Protein AF-A0A3N5R9G7-F1 (afdb_monomer_lite)

Sequence (143 aa):
MCLNSLHHGYLISAGWLVQFPFKLSVQRRKRDTMLQKPNPILVADRFPTLLDTLLTLLASLSDEEWFRPVHGGEWTVKDLAQHLLGDEINILSGRRDGFSGTFAAIDSWEDLVAFINRNNTLWVQATRRMSPKLICDLLRNTG

Radius of gyration: 20.79 Å; chains: 1; bounding box: 49×67×38 Å

pLDDT: mean 81.26, std 24.65, range [25.95, 98.5]

Secondary structure (DSSP, 8-state):
----------------S------------------PPPPP---GGGHHHHHHHHHHHHHH--HHHHTSBSTTSS-BHHHHHHHHHHHHHHHIIIIIS----------SHHHHHHHHHHHHHHHHHHHTTS-HHHHHHHHHHH-

Structure (mmCIF, N/CA/C/O backbone):
data_AF-A0A3N5R9G7-F1
#
_entry.id   AF-A0A3N5R9G7-F1
#
loop_
_atom_site.group_PDB
_atom_site.id
_atom_site.type_symbol
_atom_site.label_atom_id
_atom_site.label_alt_id
_atom_site.label_comp_id
_atom_site.label_asym_id
_atom_site.label_entity_id
_atom_site.label_seq_id
_atom_site.pdbx_PDB_ins_code
_atom_site.Cartn_x
_atom_site.Cartn_y
_atom_site.Cartn_z
_atom_site.occupancy
_atom_site.B_iso_or_equiv
_atom_site.auth_seq_id
_atom_site.auth_comp_id
_atom_site.auth_asym_id
_atom_site.auth_atom_id
_atom_site.pdbx_PDB_model_num
ATOM 1 N N . MET A 1 1 ? 38.088 36.453 0.761 1.00 34.16 1 MET A N 1
ATOM 2 C CA . MET A 1 1 ? 36.855 36.296 1.561 1.00 34.16 1 MET A CA 1
ATOM 3 C C . MET A 1 1 ? 35.874 35.482 0.733 1.00 34.16 1 MET A C 1
ATOM 5 O O . MET A 1 1 ? 35.265 36.024 -0.176 1.00 34.16 1 MET A O 1
ATOM 9 N N . CYS A 1 2 ? 35.832 34.169 0.967 1.00 26.30 2 CYS A N 1
ATOM 10 C CA . CYS A 1 2 ? 34.900 33.247 0.315 1.00 26.30 2 CYS A CA 1
ATOM 11 C C . CYS A 1 2 ? 33.598 33.182 1.118 1.00 26.30 2 CYS A C 1
ATOM 13 O O . CYS A 1 2 ? 33.644 32.972 2.328 1.00 26.30 2 CYS A O 1
ATOM 15 N N . LEU A 1 3 ? 32.461 33.310 0.438 1.00 30.12 3 LEU A N 1
ATOM 16 C CA . LEU A 1 3 ? 31.140 32.957 0.951 1.00 30.12 3 LEU A CA 1
ATOM 17 C C . LEU A 1 3 ? 30.739 31.633 0.295 1.00 30.12 3 LEU A C 1
ATOM 19 O O . LEU A 1 3 ? 30.338 31.615 -0.865 1.00 30.12 3 LEU A O 1
ATOM 23 N N . ASN A 1 4 ? 30.881 30.528 1.030 1.00 28.67 4 ASN A N 1
ATOM 24 C CA . ASN A 1 4 ? 30.265 29.251 0.673 1.00 28.67 4 ASN A CA 1
ATOM 25 C C 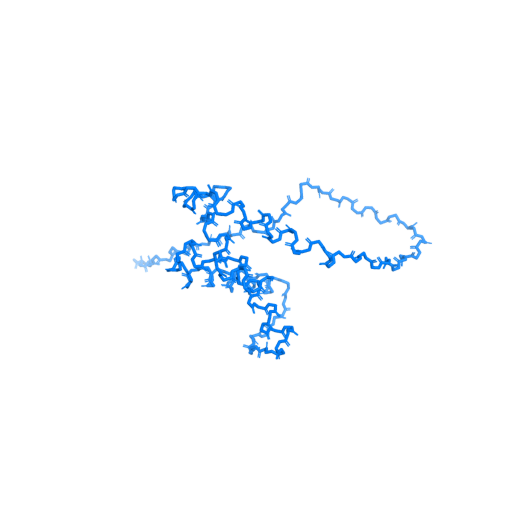. ASN A 1 4 ? 28.889 29.188 1.334 1.00 28.67 4 ASN A C 1
ATOM 27 O O . ASN A 1 4 ? 28.782 29.172 2.560 1.00 28.67 4 ASN A O 1
ATOM 31 N N . SER A 1 5 ? 27.851 29.166 0.500 1.00 31.00 5 SER A N 1
ATOM 32 C CA . SER A 1 5 ? 26.474 28.923 0.913 1.00 31.00 5 SER A CA 1
ATOM 33 C C . SER A 1 5 ? 26.222 27.423 1.079 1.00 31.00 5 SER A C 1
ATOM 35 O O . SER A 1 5 ? 26.778 26.587 0.366 1.00 31.00 5 SER A O 1
ATOM 37 N N . LEU A 1 6 ? 25.402 27.110 2.073 1.00 30.70 6 LEU A N 1
ATOM 38 C CA . LEU A 1 6 ? 25.109 25.792 2.616 1.00 30.70 6 LEU A CA 1
ATOM 39 C C . LEU A 1 6 ? 24.232 24.962 1.666 1.00 30.70 6 LEU A C 1
ATOM 41 O O . LEU A 1 6 ? 23.104 25.347 1.375 1.00 30.70 6 LEU A O 1
ATOM 45 N N . HIS A 1 7 ? 24.694 23.769 1.291 1.00 29.81 7 HIS A N 1
ATOM 46 C CA . HIS A 1 7 ? 23.827 22.670 0.862 1.00 29.81 7 HIS A CA 1
ATOM 47 C C . HIS A 1 7 ? 23.847 21.586 1.945 1.00 29.81 7 HIS A C 1
ATOM 49 O O . HIS A 1 7 ? 24.751 20.758 1.996 1.00 29.81 7 HIS A O 1
ATOM 55 N N . HIS A 1 8 ? 22.843 21.595 2.825 1.00 28.86 8 HIS A N 1
ATOM 56 C CA . HIS A 1 8 ? 22.505 20.429 3.644 1.00 28.86 8 HIS A CA 1
ATOM 57 C C . HIS A 1 8 ? 21.636 19.493 2.798 1.00 28.86 8 HIS A C 1
ATOM 59 O O . HIS A 1 8 ? 20.411 19.576 2.805 1.00 28.86 8 HIS A O 1
ATOM 65 N N . GLY A 1 9 ? 22.287 18.629 2.020 1.00 26.28 9 GLY A N 1
ATOM 66 C CA . GLY A 1 9 ? 21.635 17.481 1.401 1.00 26.28 9 GLY A CA 1
ATOM 67 C C . GLY A 1 9 ? 21.465 16.383 2.445 1.00 26.28 9 GLY A C 1
ATOM 68 O O . GLY A 1 9 ? 22.421 15.679 2.755 1.00 26.28 9 GLY A O 1
ATOM 69 N N . TYR A 1 10 ? 20.261 16.241 2.999 1.00 26.91 10 TYR A N 1
ATOM 70 C CA . TYR A 1 10 ? 19.894 15.048 3.758 1.00 26.91 10 TYR A CA 1
ATOM 71 C C . TYR A 1 10 ? 19.776 13.875 2.778 1.00 26.91 10 TYR A C 1
ATOM 73 O O . TYR A 1 10 ? 18.767 13.701 2.097 1.00 26.91 10 TYR A O 1
ATOM 81 N N . LEU A 1 11 ? 20.841 13.080 2.685 1.00 25.95 11 LEU A N 1
ATOM 82 C CA . LEU A 1 11 ? 20.803 11.749 2.095 1.00 25.95 11 LEU A CA 1
ATOM 83 C C . LEU A 1 11 ? 20.023 10.842 3.053 1.00 25.95 11 LEU A C 1
ATOM 85 O O . LEU A 1 11 ? 20.588 10.279 3.989 1.00 25.95 11 LEU A O 1
ATOM 89 N N . ILE A 1 12 ? 18.713 10.718 2.839 1.00 33.97 12 ILE A N 1
ATOM 90 C CA . ILE A 1 12 ? 17.906 9.693 3.505 1.00 33.97 12 ILE A CA 1
ATOM 91 C C . ILE A 1 12 ? 18.295 8.350 2.880 1.00 33.97 12 ILE A C 1
ATOM 93 O O . ILE A 1 12 ? 17.782 7.931 1.845 1.00 33.97 12 ILE A O 1
ATOM 97 N N . SER A 1 13 ? 19.266 7.694 3.509 1.00 33.50 13 SER A N 1
ATOM 98 C CA . SER A 1 13 ? 19.599 6.288 3.308 1.00 33.50 13 SER A CA 1
ATOM 99 C C . SER A 1 13 ? 18.425 5.429 3.795 1.00 33.50 13 SER A C 1
ATOM 101 O O . SER A 1 13 ? 18.435 4.914 4.912 1.00 33.50 13 SER A O 1
ATOM 103 N N . ALA A 1 14 ? 17.391 5.274 2.968 1.00 38.59 14 ALA A N 1
ATOM 104 C CA . ALA A 1 14 ? 16.339 4.290 3.189 1.00 38.59 14 ALA A CA 1
ATOM 105 C C . ALA A 1 14 ? 16.888 2.897 2.839 1.00 38.59 14 ALA A C 1
ATOM 107 O O . ALA A 1 14 ? 16.769 2.408 1.715 1.00 38.59 14 ALA A O 1
ATOM 108 N N . GLY A 1 15 ? 17.558 2.284 3.815 1.00 35.09 15 GLY A N 1
ATOM 109 C CA . GLY A 1 15 ? 18.006 0.899 3.767 1.00 35.09 15 GLY A CA 1
ATOM 110 C C . GLY A 1 15 ? 16.816 -0.057 3.793 1.00 35.09 15 GLY A C 1
ATOM 111 O O . GLY A 1 15 ? 16.463 -0.569 4.845 1.00 35.09 15 GLY A O 1
ATOM 112 N N . TRP A 1 16 ? 16.233 -0.320 2.624 1.00 39.56 16 TRP A N 1
ATOM 113 C CA . TRP A 1 16 ? 15.328 -1.452 2.378 1.00 39.56 16 TRP A CA 1
ATOM 114 C C . TRP A 1 16 ? 16.035 -2.594 1.639 1.00 39.56 16 TRP A C 1
ATOM 116 O O . TRP A 1 16 ? 15.425 -3.382 0.923 1.00 39.56 16 TRP A O 1
ATOM 126 N N . LEU A 1 17 ? 17.349 -2.711 1.824 1.00 31.12 17 LEU A N 1
ATOM 127 C CA . LEU A 1 17 ? 18.022 -3.981 1.611 1.00 31.12 17 LEU A CA 1
ATOM 128 C C . LEU A 1 17 ? 17.874 -4.765 2.908 1.00 31.12 17 LEU A C 1
ATOM 130 O O . LEU A 1 17 ? 18.430 -4.375 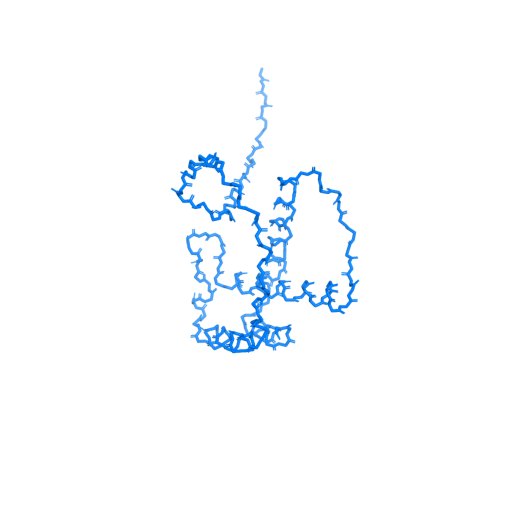3.933 1.00 31.12 17 LEU A O 1
ATOM 134 N N . VAL A 1 18 ? 17.165 -5.889 2.853 1.00 37.72 18 VAL A N 1
ATOM 135 C CA . VAL A 1 18 ? 17.387 -6.983 3.798 1.00 37.72 18 VAL A CA 1
ATOM 136 C C . VAL A 1 18 ? 18.875 -7.334 3.701 1.00 37.72 18 VAL A C 1
ATOM 138 O O . VAL A 1 18 ? 19.300 -8.083 2.823 1.00 37.72 18 VAL A O 1
ATOM 141 N N . GLN A 1 19 ? 19.705 -6.725 4.550 1.00 30.42 19 GLN A N 1
ATOM 142 C CA . GLN A 1 19 ? 21.094 -7.123 4.710 1.00 30.42 19 GLN A CA 1
ATOM 143 C C . GLN A 1 19 ? 21.081 -8.469 5.429 1.00 30.42 19 GLN A C 1
ATOM 145 O O . GLN A 1 19 ? 21.022 -8.545 6.652 1.00 30.42 19 GLN A O 1
ATOM 150 N N . PHE A 1 20 ? 21.118 -9.553 4.658 1.00 32.81 20 PHE A N 1
ATOM 151 C CA . PHE A 1 20 ? 21.458 -10.861 5.199 1.00 32.81 20 PHE A CA 1
ATOM 152 C C . PHE A 1 20 ? 22.901 -10.794 5.736 1.00 32.81 20 PHE A C 1
ATOM 154 O O . PHE A 1 20 ? 23.815 -10.509 4.959 1.00 32.81 20 PHE A O 1
ATOM 161 N N . PRO A 1 21 ? 23.165 -11.077 7.027 1.00 32.75 21 PRO A N 1
ATOM 162 C CA . PRO A 1 21 ? 24.494 -10.941 7.632 1.00 32.75 21 PRO A CA 1
ATOM 163 C C . PRO A 1 21 ? 25.424 -12.116 7.285 1.00 32.75 21 PRO A C 1
ATOM 165 O O . PRO A 1 21 ? 26.352 -12.433 8.027 1.00 32.75 21 PRO A O 1
ATOM 168 N N . PHE A 1 22 ? 25.192 -12.791 6.160 1.00 33.19 22 PHE A N 1
ATOM 169 C CA . PHE A 1 22 ? 26.022 -13.898 5.716 1.00 33.19 22 PHE A CA 1
ATOM 170 C C . PHE A 1 22 ? 26.919 -13.414 4.580 1.00 33.19 22 PHE A C 1
ATOM 172 O O . PHE A 1 22 ? 26.470 -13.232 3.448 1.00 33.19 22 PHE A O 1
ATOM 179 N N . LYS A 1 23 ? 28.220 -13.249 4.858 1.00 37.12 23 LYS A N 1
ATOM 180 C CA . LYS A 1 23 ? 29.231 -13.330 3.797 1.00 37.12 23 LYS A CA 1
ATOM 181 C C . LYS A 1 23 ? 29.141 -14.743 3.225 1.00 37.12 23 LYS A C 1
ATOM 183 O O . LYS A 1 23 ? 29.772 -15.664 3.736 1.00 37.12 23 LYS A O 1
ATOM 188 N N . LEU A 1 24 ? 28.333 -14.927 2.185 1.00 37.09 24 LEU A N 1
ATOM 189 C CA . LEU A 1 24 ? 28.389 -16.126 1.365 1.00 37.09 24 LEU A CA 1
ATOM 190 C C . LEU A 1 24 ? 29.760 -16.120 0.691 1.00 37.09 24 LEU A C 1
ATOM 192 O O . LEU A 1 24 ? 29.973 -15.467 -0.328 1.00 37.09 24 LEU A O 1
ATOM 196 N N . SER A 1 25 ? 30.713 -16.843 1.273 1.00 40.25 25 SER A N 1
ATOM 197 C CA . SER A 1 25 ? 31.857 -17.324 0.519 1.00 40.25 25 SER A CA 1
ATOM 198 C C . SER A 1 25 ? 31.299 -18.288 -0.525 1.00 40.25 25 SER A C 1
ATOM 200 O O . SER A 1 25 ? 31.099 -19.476 -0.280 1.00 40.25 25 SER A O 1
ATOM 202 N N . VAL A 1 26 ? 30.982 -17.763 -1.711 1.00 51.56 26 VAL A N 1
ATOM 203 C CA . VAL A 1 26 ? 30.659 -18.590 -2.873 1.00 51.56 26 VAL A CA 1
ATOM 204 C C . VAL A 1 26 ? 31.963 -19.247 -3.308 1.00 51.56 26 VAL A C 1
ATOM 206 O O . VAL A 1 26 ? 32.628 -18.833 -4.253 1.00 51.56 26 VAL A O 1
ATOM 209 N N . GLN A 1 27 ? 32.364 -20.295 -2.593 1.00 51.03 27 GLN A N 1
ATOM 210 C CA . GLN A 1 27 ? 33.241 -21.282 -3.185 1.00 51.03 27 GLN A CA 1
ATOM 211 C C . GLN A 1 27 ? 32.441 -21.917 -4.313 1.00 51.03 27 GLN A C 1
ATOM 213 O O . GLN A 1 27 ? 31.500 -22.679 -4.074 1.00 51.03 27 GLN A O 1
ATOM 218 N N . ARG A 1 28 ? 32.791 -21.560 -5.553 1.00 52.25 28 ARG A N 1
ATOM 219 C CA . ARG A 1 28 ? 32.279 -22.187 -6.770 1.00 52.25 28 ARG A CA 1
ATOM 220 C C . ARG A 1 28 ? 32.735 -23.643 -6.769 1.00 52.25 28 ARG A C 1
ATOM 222 O O . ARG A 1 28 ? 33.727 -24.010 -7.390 1.00 52.25 28 ARG A O 1
ATOM 229 N N . ARG A 1 29 ? 32.027 -24.483 -6.019 1.00 55.44 29 ARG A N 1
ATOM 230 C CA . ARG A 1 29 ? 32.175 -25.929 -6.087 1.00 55.44 29 ARG A CA 1
ATOM 231 C C . ARG A 1 29 ? 31.771 -26.287 -7.517 1.00 55.44 29 ARG A C 1
ATOM 233 O O . ARG A 1 29 ? 30.618 -26.063 -7.879 1.00 55.44 29 ARG A O 1
ATOM 240 N N . LYS A 1 30 ? 32.717 -26.758 -8.341 1.00 50.88 30 LYS A N 1
ATOM 241 C CA . LYS A 1 30 ? 32.418 -27.385 -9.637 1.00 50.88 30 LYS A CA 1
ATOM 242 C C . LYS A 1 30 ? 31.519 -28.584 -9.347 1.00 50.88 30 LYS A C 1
ATOM 244 O O . LYS A 1 30 ? 31.986 -29.658 -8.993 1.00 50.88 30 LYS A O 1
ATOM 249 N N . ARG A 1 31 ? 30.218 -28.344 -9.362 1.00 57.69 31 ARG A N 1
ATOM 250 C CA . ARG A 1 31 ? 29.192 -29.364 -9.364 1.00 57.69 31 ARG A CA 1
ATOM 251 C C . ARG A 1 31 ? 28.641 -29.344 -10.776 1.00 57.69 31 ARG A C 1
ATOM 253 O O . ARG A 1 31 ? 27.944 -28.401 -11.139 1.00 57.69 31 ARG A O 1
ATOM 260 N N . ASP A 1 32 ? 28.967 -30.378 -11.543 1.00 61.56 32 ASP A N 1
ATOM 261 C CA . ASP A 1 32 ? 28.336 -30.708 -12.825 1.00 61.56 32 ASP A CA 1
ATOM 262 C C . ASP A 1 32 ? 26.904 -31.213 -12.581 1.00 61.56 32 ASP A C 1
ATOM 264 O O . ASP A 1 32 ? 26.507 -32.297 -12.994 1.00 61.56 32 ASP A O 1
ATOM 268 N N . THR A 1 33 ? 26.121 -30.460 -11.812 1.00 64.44 33 THR A N 1
ATOM 269 C CA . THR A 1 33 ? 24.710 -30.743 -11.571 1.00 64.44 33 THR A CA 1
ATOM 270 C C . THR A 1 33 ? 23.947 -29.708 -12.369 1.00 64.44 33 THR A C 1
ATOM 272 O O . THR A 1 33 ? 23.930 -28.533 -12.005 1.00 64.44 33 THR A O 1
ATOM 275 N N . MET A 1 34 ? 23.366 -30.130 -13.495 1.00 72.62 34 MET A N 1
ATOM 276 C CA . MET A 1 34 ? 22.421 -29.301 -14.236 1.00 72.62 34 MET A CA 1
ATOM 277 C C . MET A 1 34 ? 21.375 -28.772 -13.250 1.00 72.62 34 MET A C 1
ATOM 279 O O . MET A 1 34 ? 20.684 -29.563 -12.602 1.00 72.62 34 MET A O 1
ATOM 283 N N . LEU A 1 35 ? 21.301 -27.446 -13.099 1.00 77.81 35 LEU A N 1
ATOM 284 C CA . LEU A 1 35 ? 20.256 -26.790 -12.319 1.00 77.81 35 LEU A CA 1
ATOM 285 C C . LEU A 1 35 ? 18.912 -27.186 -12.933 1.00 77.81 35 LEU A C 1
ATOM 287 O O . LEU A 1 35 ? 18.584 -26.776 -14.044 1.00 77.81 35 LEU A O 1
ATOM 291 N N . GLN A 1 36 ? 18.163 -28.028 -12.228 1.00 82.25 36 GLN A N 1
ATOM 292 C CA . GLN A 1 36 ? 16.821 -28.413 -12.642 1.00 82.25 36 GLN A CA 1
ATOM 293 C C . GLN A 1 36 ? 15.895 -27.212 -12.467 1.00 82.25 36 GLN A C 1
ATOM 295 O O . GLN A 1 36 ? 15.931 -26.539 -11.433 1.00 82.25 36 GLN A O 1
ATOM 300 N N . LYS A 1 37 ? 15.060 -26.941 -13.474 1.00 85.56 37 LYS A N 1
ATOM 301 C CA . LYS A 1 37 ? 14.018 -25.921 -13.352 1.00 85.56 37 LYS A CA 1
ATOM 302 C C . LYS A 1 37 ? 13.047 -26.377 -12.254 1.00 85.56 37 LYS A C 1
ATOM 304 O O . LYS A 1 37 ? 12.528 -27.488 -12.360 1.00 85.56 37 LYS A O 1
ATOM 309 N N . PRO A 1 38 ? 12.806 -25.574 -11.204 1.00 88.38 38 PRO A N 1
ATOM 310 C CA . PRO A 1 38 ? 11.865 -25.964 -10.168 1.00 88.38 38 PRO A CA 1
ATOM 311 C C . PRO A 1 38 ? 10.453 -26.048 -10.751 1.00 88.38 38 PRO A C 1
ATOM 313 O O . PRO A 1 38 ? 10.063 -25.239 -11.599 1.00 88.38 38 PRO A O 1
ATOM 316 N N . ASN A 1 39 ? 9.685 -27.024 -10.274 1.00 92.25 39 ASN A N 1
ATOM 317 C CA . ASN A 1 39 ? 8.257 -27.082 -10.552 1.00 92.25 39 ASN A CA 1
ATOM 318 C C . ASN A 1 39 ? 7.548 -25.911 -9.853 1.00 92.25 39 ASN A C 1
ATOM 320 O O . ASN A 1 39 ? 7.962 -25.519 -8.756 1.00 92.25 39 ASN A O 1
ATOM 324 N N . PRO A 1 40 ? 6.492 -25.344 -10.460 1.00 92.19 40 PRO A N 1
ATOM 325 C CA . PRO A 1 40 ? 5.745 -24.261 -9.841 1.00 92.19 40 PRO A CA 1
ATOM 326 C C . PRO A 1 40 ? 5.050 -24.746 -8.564 1.00 92.19 40 PRO A C 1
ATOM 328 O O . PRO A 1 40 ? 4.452 -25.821 -8.540 1.00 92.19 40 PRO A O 1
ATOM 331 N N . ILE A 1 41 ? 5.098 -23.922 -7.518 1.00 94.12 41 ILE A N 1
ATOM 332 C CA . ILE A 1 41 ? 4.285 -24.099 -6.313 1.00 94.12 41 ILE A CA 1
ATOM 333 C C . ILE A 1 41 ? 3.068 -23.187 -6.469 1.00 94.12 41 ILE A C 1
ATOM 335 O O . ILE A 1 41 ? 3.205 -21.965 -6.514 1.00 94.12 41 ILE A O 1
ATOM 339 N N . LEU A 1 42 ? 1.883 -23.781 -6.598 1.00 95.25 42 LEU A N 1
ATOM 340 C CA . LEU A 1 42 ? 0.630 -23.040 -6.719 1.00 95.25 42 LEU A CA 1
ATOM 341 C C . LEU A 1 42 ? 0.138 -22.663 -5.318 1.00 95.25 42 LEU A C 1
ATOM 343 O O . LEU A 1 42 ? -0.148 -23.544 -4.514 1.00 95.25 42 LEU A O 1
ATOM 347 N N . VAL A 1 43 ? 0.079 -21.360 -5.033 1.00 95.94 43 VAL A N 1
ATOM 348 C CA . VAL A 1 43 ? -0.343 -20.805 -3.729 1.00 95.94 43 VAL A CA 1
ATOM 349 C C . VAL A 1 43 ? -1.456 -19.763 -3.860 1.00 95.94 43 VAL A C 1
ATOM 351 O O . VAL A 1 43 ? -1.751 -19.039 -2.913 1.00 95.94 43 VAL A O 1
ATOM 354 N N . ALA A 1 44 ? -2.060 -19.656 -5.048 1.00 93.50 44 ALA A N 1
ATOM 355 C CA . ALA A 1 44 ? -3.089 -18.659 -5.339 1.00 93.50 44 ALA A CA 1
ATOM 356 C C . ALA A 1 44 ? -4.294 -18.769 -4.383 1.00 93.50 44 ALA A C 1
ATOM 358 O O . ALA A 1 44 ? -4.858 -17.765 -3.962 1.00 93.50 44 ALA A O 1
ATOM 359 N N . ASP A 1 45 ? -4.628 -19.994 -3.975 1.00 95.88 45 ASP A N 1
ATOM 360 C CA . ASP A 1 45 ? -5.684 -20.330 -3.017 1.00 95.88 45 ASP A CA 1
ATOM 361 C C . ASP A 1 45 ? -5.446 -19.770 -1.604 1.00 95.88 45 ASP A C 1
ATOM 363 O O . ASP A 1 45 ? -6.373 -19.720 -0.800 1.00 95.88 45 ASP A O 1
ATOM 367 N N . ARG A 1 46 ? -4.218 -19.340 -1.283 1.00 97.25 46 ARG A N 1
ATOM 368 C CA . ARG A 1 46 ? -3.845 -18.835 0.048 1.00 97.25 46 ARG A CA 1
ATOM 369 C C . ARG A 1 46 ? -4.061 -17.338 0.213 1.00 97.25 46 ARG A C 1
ATOM 371 O O . ARG A 1 46 ? -4.231 -16.887 1.345 1.00 97.25 46 ARG A O 1
ATOM 378 N N . PHE A 1 47 ? -4.070 -16.577 -0.880 1.00 94.44 47 PHE A N 1
ATOM 379 C CA . PHE A 1 47 ? -4.189 -15.119 -0.818 1.00 94.44 47 PHE A CA 1
ATOM 380 C C . PHE A 1 47 ? -5.510 -14.632 -0.208 1.00 94.44 47 PHE A C 1
ATOM 382 O O . PHE A 1 47 ? -5.433 -13.744 0.636 1.00 94.44 47 PHE A O 1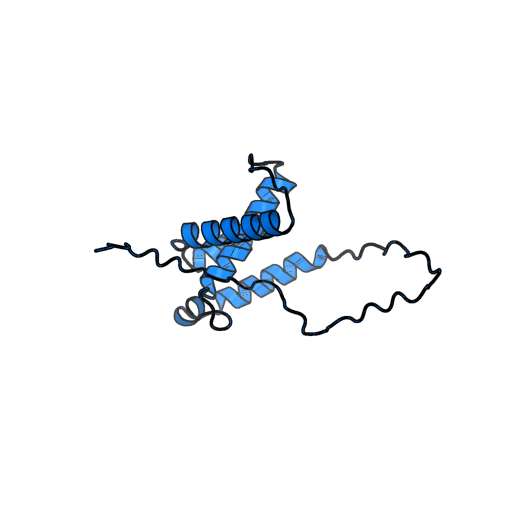
ATOM 389 N N . PRO A 1 48 ? -6.688 -15.232 -0.489 1.00 95.44 48 PRO A N 1
ATOM 390 C CA . PRO A 1 48 ? -7.930 -14.791 0.147 1.00 95.44 48 PRO A CA 1
ATOM 391 C C . PRO A 1 48 ? -7.887 -14.876 1.680 1.00 95.44 48 PRO A C 1
ATOM 393 O O . PRO A 1 48 ? -8.257 -13.932 2.372 1.00 95.44 48 PRO A O 1
ATOM 396 N N . THR A 1 49 ? -7.374 -15.982 2.232 1.00 97.62 49 THR A N 1
ATOM 397 C CA . THR A 1 49 ? -7.226 -16.148 3.689 1.00 97.62 49 THR A CA 1
ATOM 398 C C . THR A 1 49 ? -6.157 -15.221 4.267 1.00 97.62 49 THR A C 1
ATOM 400 O O . THR A 1 49 ? -6.322 -14.703 5.373 1.00 97.62 49 THR A O 1
ATOM 403 N N . LEU A 1 50 ? -5.064 -14.996 3.534 1.00 97.38 50 LEU A N 1
ATOM 404 C CA . LEU A 1 50 ? -4.018 -14.059 3.937 1.00 97.38 50 LEU A CA 1
ATOM 405 C C . LEU A 1 50 ? -4.561 -12.625 4.029 1.00 97.38 50 LEU A C 1
ATOM 407 O O . LEU A 1 50 ? -4.316 -11.951 5.029 1.00 97.38 50 LEU A O 1
ATOM 411 N N . LEU A 1 51 ? -5.322 -12.187 3.023 1.00 97.00 51 LEU A N 1
ATOM 412 C CA . LEU A 1 51 ? -5.945 -10.867 2.991 1.00 97.00 51 LEU A CA 1
ATOM 413 C C . LEU A 1 51 ? -6.952 -10.697 4.130 1.00 97.00 51 LEU A C 1
ATOM 415 O O . LEU A 1 51 ? -6.916 -9.680 4.819 1.00 97.00 51 LEU A O 1
ATOM 419 N N . ASP A 1 52 ? -7.813 -11.688 4.369 1.00 98.19 52 ASP A N 1
ATOM 420 C CA . ASP A 1 52 ? -8.775 -11.629 5.474 1.00 98.19 52 ASP A CA 1
ATOM 421 C C . ASP A 1 52 ? -8.061 -11.486 6.826 1.00 98.19 52 ASP A C 1
ATOM 423 O O . ASP A 1 52 ? -8.366 -10.583 7.602 1.00 98.19 52 ASP A O 1
ATOM 427 N N . THR A 1 53 ? -7.008 -12.280 7.047 1.00 98.50 53 THR A N 1
ATOM 428 C CA . THR A 1 53 ? -6.198 -12.218 8.274 1.00 98.50 53 THR A CA 1
ATOM 429 C C . THR A 1 53 ? -5.524 -10.854 8.446 1.00 98.50 53 THR A C 1
ATOM 431 O O . THR A 1 53 ? -5.515 -10.300 9.549 1.00 98.50 53 THR A O 1
ATOM 434 N N . LEU A 1 54 ? -4.984 -10.283 7.364 1.00 98.06 54 LEU A N 1
ATOM 435 C CA . LEU A 1 54 ? -4.415 -8.936 7.370 1.00 98.06 54 LEU A CA 1
ATOM 436 C C . LEU A 1 54 ? -5.476 -7.891 7.736 1.00 98.06 54 LEU A C 1
ATOM 438 O O . LEU A 1 54 ? -5.237 -7.051 8.599 1.00 98.06 54 LEU A O 1
ATOM 442 N N . LEU A 1 55 ? -6.652 -7.943 7.111 1.00 98.38 55 LEU A N 1
ATOM 443 C CA . LEU A 1 55 ? -7.730 -6.988 7.365 1.00 98.38 55 LEU A CA 1
ATOM 444 C C . LEU A 1 55 ? -8.271 -7.103 8.793 1.00 98.38 55 LEU A C 1
ATOM 446 O O . LEU A 1 55 ? -8.553 -6.077 9.410 1.00 98.38 55 LEU A O 1
ATOM 450 N N . THR A 1 56 ? -8.375 -8.316 9.344 1.00 98.38 56 THR A N 1
ATOM 451 C CA . THR A 1 56 ? -8.715 -8.534 10.756 1.00 98.38 56 THR A CA 1
ATOM 452 C C . THR A 1 56 ? -7.683 -7.892 11.679 1.00 98.38 56 THR A C 1
ATOM 454 O O . THR A 1 56 ? -8.062 -7.184 12.611 1.00 98.38 56 THR A O 1
ATOM 457 N N . LEU A 1 57 ? -6.387 -8.088 11.408 1.00 98.19 57 LEU A N 1
ATOM 458 C CA . LEU A 1 57 ? -5.312 -7.471 12.184 1.00 98.19 57 LEU A CA 1
ATOM 459 C C . LEU A 1 57 ? -5.404 -5.941 12.133 1.00 98.19 57 LEU A C 1
ATOM 461 O O . LEU A 1 57 ? -5.463 -5.304 13.182 1.00 98.19 57 LEU A O 1
ATOM 465 N N . LEU A 1 58 ? -5.477 -5.354 10.937 1.00 97.94 58 LEU A N 1
ATOM 466 C CA . LEU A 1 58 ? -5.547 -3.900 10.757 1.00 97.94 58 LEU A CA 1
ATOM 467 C C . LEU A 1 58 ? -6.790 -3.294 11.427 1.00 97.94 58 LEU A C 1
ATOM 469 O O . LEU A 1 58 ? -6.712 -2.216 12.011 1.00 97.94 58 LEU A O 1
ATOM 473 N N . ALA A 1 59 ? -7.928 -3.993 11.388 1.00 95.31 59 ALA A N 1
ATOM 474 C CA . ALA A 1 59 ? -9.161 -3.554 12.039 1.00 95.31 59 ALA A CA 1
ATOM 475 C C . ALA A 1 59 ? -9.104 -3.604 13.576 1.00 95.31 59 ALA A C 1
ATOM 477 O O . ALA A 1 59 ? -9.896 -2.925 14.224 1.00 95.31 59 ALA A O 1
ATOM 478 N N . SER A 1 60 ? -8.196 -4.394 14.159 1.00 97.31 60 SER A N 1
ATOM 479 C CA . SER A 1 60 ? -8.023 -4.482 15.615 1.00 97.31 60 SER A CA 1
ATOM 480 C C . SER A 1 60 ? -7.112 -3.407 16.214 1.00 97.31 60 SER A C 1
ATOM 482 O O . SER A 1 60 ? -7.089 -3.261 17.434 1.00 97.31 60 SER A O 1
ATOM 484 N N . LEU A 1 61 ? -6.367 -2.671 15.382 1.00 98.31 61 LEU A N 1
ATOM 485 C CA . LEU A 1 61 ? -5.413 -1.665 15.847 1.00 98.31 61 LEU A CA 1
ATOM 486 C C . LEU A 1 61 ? -6.130 -0.448 16.439 1.00 98.31 61 LEU A C 1
ATOM 488 O O . LEU A 1 61 ? -7.092 0.057 15.853 1.00 98.31 61 LEU A O 1
ATOM 492 N N . SER A 1 62 ? -5.614 0.065 17.559 1.00 97.88 62 SER A N 1
ATOM 493 C CA . SER A 1 62 ? -6.052 1.359 18.096 1.00 97.88 62 SER A CA 1
ATOM 494 C C . SER A 1 62 ? -5.604 2.526 17.211 1.00 97.88 62 SER A C 1
ATOM 496 O O . SER A 1 62 ? -4.698 2.393 16.381 1.00 97.88 62 SER A O 1
ATOM 498 N N . ASP A 1 63 ? -6.197 3.703 17.420 1.00 96.38 63 ASP A N 1
ATOM 499 C CA . ASP A 1 63 ? -5.776 4.921 16.725 1.00 96.38 63 ASP A CA 1
ATOM 500 C C . ASP A 1 63 ? -4.285 5.204 16.961 1.00 96.38 63 ASP A C 1
ATOM 502 O O . ASP A 1 63 ? -3.556 5.480 16.013 1.00 96.38 63 ASP A O 1
ATOM 506 N N . GLU A 1 64 ? -3.785 5.055 18.191 1.00 97.50 64 GLU A N 1
ATOM 507 C CA . GLU A 1 64 ? -2.362 5.235 18.497 1.00 97.50 64 GLU A CA 1
ATOM 508 C C . GLU A 1 64 ? -1.480 4.206 17.782 1.00 97.50 64 GLU A C 1
ATOM 510 O O . GLU A 1 64 ? -0.376 4.533 17.348 1.00 97.50 64 GLU A O 1
ATOM 515 N N . GLU A 1 65 ? -1.949 2.964 17.650 1.00 97.62 65 GLU A N 1
ATOM 516 C CA . GLU A 1 65 ? -1.209 1.876 17.007 1.00 97.62 65 GLU A CA 1
ATOM 517 C C . GLU A 1 65 ? -1.010 2.096 15.516 1.00 97.62 65 GLU A C 1
ATOM 519 O O . GLU A 1 65 ? 0.082 1.840 15.005 1.00 97.62 65 GLU A O 1
ATOM 524 N N . TRP A 1 66 ? -2.008 2.662 14.839 1.00 97.94 66 TRP A N 1
ATOM 525 C CA . TRP A 1 66 ? -1.889 3.070 13.442 1.00 97.94 66 TRP A CA 1
ATOM 526 C C . TRP A 1 66 ? -0.749 4.065 13.200 1.00 97.94 66 TRP A C 1
ATOM 528 O O . TRP A 1 66 ? -0.126 4.041 12.135 1.00 97.94 66 TRP A O 1
ATOM 538 N N . PHE A 1 67 ? -0.450 4.914 14.185 1.00 96.56 67 PHE A N 1
ATOM 539 C CA . PHE A 1 67 ? 0.600 5.930 14.095 1.00 96.56 67 PHE A CA 1
ATOM 540 C C . PHE A 1 67 ? 1.912 5.523 14.776 1.00 96.56 67 PHE A C 1
ATOM 542 O O . PHE 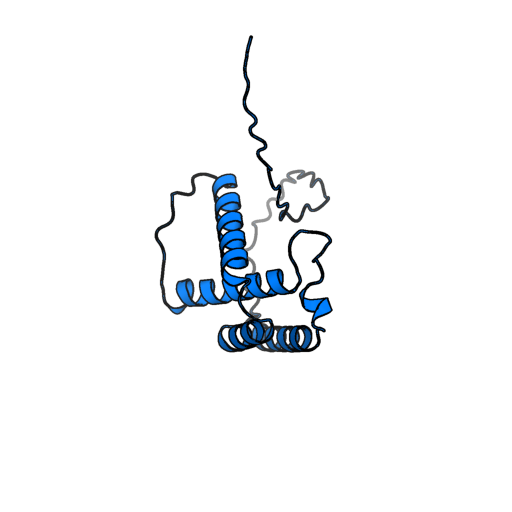A 1 67 ? 2.853 6.319 14.801 1.00 96.56 67 PHE A O 1
ATOM 549 N N . ARG A 1 68 ? 2.030 4.289 15.288 1.00 96.12 68 ARG A N 1
ATOM 550 C CA . ARG A 1 68 ? 3.310 3.792 15.811 1.00 96.12 68 ARG A CA 1
ATOM 551 C C . ARG A 1 68 ? 4.328 3.631 14.673 1.00 96.12 68 ARG A C 1
ATOM 553 O O . ARG A 1 68 ? 3.969 3.117 13.610 1.00 96.12 68 ARG A O 1
ATOM 560 N N . PRO A 1 69 ? 5.596 4.025 14.884 1.00 96.25 69 PRO A N 1
ATOM 561 C CA . PRO A 1 69 ? 6.656 3.811 13.910 1.00 96.25 69 PRO A CA 1
ATOM 562 C C . PRO A 1 69 ? 6.987 2.321 13.775 1.00 96.25 69 PRO A C 1
ATOM 564 O O . PRO A 1 69 ? 7.103 1.591 14.762 1.00 96.25 69 PRO A O 1
ATOM 567 N N . VAL A 1 70 ? 7.185 1.875 12.540 1.00 92.38 70 VAL A N 1
ATOM 568 C CA . VAL A 1 70 ? 7.589 0.513 12.195 1.00 92.38 70 VAL A CA 1
ATOM 569 C C . VAL A 1 70 ? 9.114 0.418 12.280 1.00 92.38 70 VAL A C 1
ATOM 571 O O . VAL A 1 70 ? 9.833 1.184 11.640 1.00 92.38 70 VAL A O 1
ATOM 574 N N . HIS A 1 71 ? 9.621 -0.509 13.099 1.00 81.62 71 HIS A N 1
ATOM 575 C CA . HIS A 1 71 ? 11.057 -0.794 13.281 1.00 81.62 71 HIS A CA 1
ATOM 576 C C . HIS A 1 71 ? 11.950 0.422 13.623 1.00 81.62 71 HIS A C 1
ATOM 578 O O . HIS A 1 71 ? 13.153 0.391 13.376 1.00 81.62 71 HIS A O 1
ATOM 584 N N . GLY A 1 72 ? 11.384 1.489 14.201 1.00 74.25 72 GLY A N 1
ATOM 585 C CA . GLY A 1 72 ? 12.124 2.715 14.527 1.00 74.25 72 GLY A CA 1
ATOM 586 C C . GLY A 1 72 ? 12.503 3.578 13.315 1.00 74.25 72 GLY A C 1
ATOM 587 O O . GLY A 1 72 ? 13.320 4.483 13.457 1.00 74.25 72 GLY A O 1
ATOM 588 N N . GLY A 1 73 ? 11.936 3.297 12.136 1.00 83.38 73 GLY A N 1
ATOM 589 C CA . GLY A 1 73 ? 12.085 4.119 10.935 1.00 83.38 73 GLY A CA 1
ATOM 590 C C . GLY A 1 73 ? 11.046 5.242 10.835 1.00 83.38 73 GLY A C 1
ATOM 591 O O . GLY A 1 73 ? 10.245 5.462 11.740 1.00 83.38 73 GLY A O 1
ATOM 592 N N . GLU A 1 74 ? 11.038 5.937 9.694 1.00 87.56 74 GLU A N 1
ATOM 593 C CA . GLU A 1 74 ? 10.129 7.069 9.436 1.00 87.56 74 GLU A CA 1
ATOM 594 C C . GLU A 1 74 ? 8.698 6.664 9.055 1.00 87.56 74 GLU A C 1
ATOM 596 O O . GLU A 1 74 ? 7.821 7.520 8.937 1.00 87.56 74 GLU A O 1
ATOM 601 N N . TRP A 1 75 ? 8.455 5.377 8.805 1.00 94.25 75 TRP A N 1
ATOM 602 C CA . TRP A 1 75 ? 7.138 4.881 8.418 1.00 94.25 75 TRP A CA 1
ATOM 603 C C . TRP A 1 75 ? 6.337 4.469 9.641 1.00 94.25 75 TRP A C 1
ATOM 605 O O . TRP A 1 75 ? 6.822 3.742 10.504 1.00 94.25 75 TRP A O 1
ATOM 615 N N . THR A 1 76 ? 5.082 4.893 9.676 1.00 97.25 76 THR A N 1
ATOM 616 C CA . THR A 1 76 ? 4.073 4.396 10.610 1.00 97.25 76 THR A CA 1
ATOM 617 C C . THR A 1 76 ? 3.441 3.097 10.105 1.00 97.25 76 THR A C 1
ATOM 619 O O . THR A 1 76 ? 3.582 2.738 8.932 1.00 97.25 76 THR A O 1
ATOM 622 N N . VAL A 1 77 ? 2.692 2.392 10.959 1.00 97.69 77 VAL A N 1
ATOM 623 C CA . VAL A 1 77 ? 1.872 1.242 10.523 1.00 97.69 77 VAL A CA 1
ATOM 624 C C . VAL A 1 77 ? 0.915 1.654 9.398 1.00 97.69 77 VAL A C 1
ATOM 626 O O . VAL A 1 77 ? 0.735 0.921 8.425 1.00 97.69 77 VAL A O 1
ATOM 629 N N . LYS A 1 78 ? 0.363 2.869 9.480 1.00 98.06 78 LYS A N 1
ATOM 630 C CA . LYS A 1 78 ? -0.469 3.451 8.427 1.00 98.06 78 LYS A CA 1
ATOM 631 C C . LYS A 1 78 ? 0.279 3.613 7.103 1.00 98.06 78 LYS A C 1
ATOM 633 O O . LYS A 1 78 ? -0.266 3.235 6.070 1.00 98.06 78 LYS A O 1
ATOM 638 N N . ASP A 1 79 ? 1.503 4.139 7.123 1.00 97.75 79 ASP A N 1
ATOM 639 C CA . ASP A 1 79 ? 2.325 4.275 5.911 1.00 97.75 79 ASP A CA 1
ATOM 640 C C . ASP A 1 79 ? 2.602 2.901 5.272 1.00 97.75 79 ASP A C 1
ATOM 642 O O . ASP A 1 79 ? 2.517 2.749 4.054 1.00 97.75 79 ASP A O 1
ATOM 646 N N . LEU A 1 80 ? 2.860 1.875 6.092 1.00 97.06 80 LEU A N 1
ATOM 647 C CA . LEU A 1 80 ? 3.071 0.511 5.606 1.00 97.06 80 LEU A CA 1
ATOM 648 C C . LEU A 1 80 ? 1.808 -0.071 4.948 1.00 97.06 80 LEU A C 1
ATOM 650 O O . LEU A 1 80 ? 1.893 -0.645 3.866 1.00 97.06 80 LEU A O 1
ATOM 654 N N . ALA A 1 81 ? 0.628 0.116 5.544 1.00 97.81 81 ALA A N 1
ATOM 655 C CA . ALA A 1 81 ? -0.630 -0.324 4.934 1.00 97.81 81 ALA A CA 1
ATOM 656 C C . ALA A 1 81 ? -0.937 0.420 3.618 1.00 97.81 81 ALA A C 1
ATOM 658 O O . ALA A 1 81 ? -1.464 -0.169 2.675 1.00 97.81 81 ALA A O 1
ATOM 659 N N . GLN A 1 82 ? -0.573 1.704 3.522 1.00 97.50 82 GLN A N 1
ATOM 660 C CA . GLN A 1 82 ? -0.678 2.473 2.277 1.00 97.50 82 GLN A CA 1
ATOM 661 C C . GLN A 1 82 ? 0.250 1.934 1.193 1.00 97.50 82 GLN A C 1
ATOM 663 O O . GLN A 1 82 ? -0.153 1.874 0.033 1.00 97.50 82 GLN A O 1
ATOM 668 N N . HIS A 1 83 ? 1.467 1.531 1.558 1.00 96.81 83 HIS A N 1
ATOM 669 C CA . HIS A 1 83 ? 2.389 0.892 0.628 1.00 96.81 83 HIS A CA 1
ATOM 670 C C . HIS A 1 83 ? 1.796 -0.399 0.044 1.00 96.81 83 HIS A C 1
ATOM 672 O O . HIS A 1 83 ? 1.781 -0.525 -1.179 1.00 96.81 83 HIS A O 1
ATOM 678 N N . LEU A 1 84 ? 1.222 -1.276 0.882 1.00 96.75 84 LEU A N 1
ATOM 679 C CA . LEU A 1 84 ? 0.549 -2.503 0.422 1.00 96.75 84 LEU A CA 1
ATOM 680 C C . LEU A 1 84 ? -0.583 -2.202 -0.570 1.00 96.75 84 LEU A C 1
ATOM 682 O O . LEU A 1 84 ? -0.678 -2.825 -1.620 1.00 96.75 84 LEU A O 1
ATOM 686 N N . LEU A 1 85 ? -1.409 -1.193 -0.280 1.00 97.94 85 LEU A N 1
ATOM 687 C CA . LEU A 1 85 ? -2.473 -0.770 -1.193 1.00 97.94 85 LEU A CA 1
ATOM 688 C C . LEU A 1 85 ? -1.927 -0.262 -2.541 1.00 97.94 85 LEU A C 1
ATOM 690 O O . LEU A 1 85 ? -2.558 -0.456 -3.580 1.00 97.94 85 LEU A O 1
ATOM 694 N N . GLY A 1 86 ? -0.763 0.390 -2.535 1.00 96.75 86 GLY A N 1
ATOM 695 C CA . GLY A 1 86 ? -0.088 0.817 -3.760 1.00 96.75 86 GLY A CA 1
ATOM 696 C C . GLY A 1 86 ? 0.303 -0.361 -4.650 1.00 96.75 86 GLY A C 1
ATOM 697 O O . GLY A 1 86 ? 0.124 -0.285 -5.867 1.00 96.75 86 GLY A O 1
ATOM 698 N N . ASP A 1 87 ? 0.773 -1.458 -4.055 1.00 95.12 87 ASP A N 1
ATOM 699 C CA . ASP A 1 87 ? 1.124 -2.677 -4.789 1.00 95.12 87 ASP A CA 1
ATOM 700 C C . ASP A 1 87 ? -0.107 -3.306 -5.456 1.00 95.12 87 ASP A C 1
ATOM 702 O O . ASP A 1 87 ? -0.056 -3.610 -6.650 1.00 95.12 87 ASP A O 1
ATOM 706 N N . GLU A 1 88 ? -1.235 -3.410 -4.743 1.00 95.88 88 GLU A N 1
ATOM 707 C CA . GLU A 1 88 ? -2.486 -3.943 -5.306 1.00 95.88 88 GLU A CA 1
ATOM 708 C C . GLU A 1 88 ? -2.977 -3.112 -6.498 1.00 95.88 88 GLU A C 1
ATOM 710 O O . GLU A 1 88 ? -3.267 -3.639 -7.575 1.00 95.88 88 GLU A O 1
ATOM 715 N N . ILE A 1 89 ? -3.000 -1.783 -6.357 1.00 95.75 89 ILE A N 1
ATOM 716 C CA . ILE A 1 89 ? -3.416 -0.880 -7.438 1.00 95.75 89 ILE A CA 1
ATOM 717 C C . ILE A 1 89 ? -2.478 -1.001 -8.645 1.00 95.75 89 ILE A C 1
ATOM 719 O O . ILE A 1 89 ? -2.949 -1.032 -9.785 1.00 95.75 89 ILE A O 1
ATOM 723 N N . ASN A 1 90 ? -1.166 -1.107 -8.418 1.00 93.31 90 ASN A N 1
ATOM 724 C CA . ASN A 1 90 ? -0.186 -1.291 -9.487 1.00 93.31 90 ASN A CA 1
ATOM 725 C C . ASN A 1 90 ? -0.372 -2.630 -10.214 1.00 93.31 90 ASN A C 1
ATOM 727 O O . ASN A 1 90 ? -0.274 -2.681 -11.443 1.00 93.31 90 ASN A O 1
ATOM 731 N N . ILE A 1 91 ? -0.665 -3.710 -9.485 1.00 94.38 91 ILE A N 1
ATOM 732 C CA . ILE A 1 91 ? -0.933 -5.031 -10.064 1.00 94.38 91 ILE A CA 1
ATOM 733 C C . ILE A 1 91 ? -2.210 -5.000 -10.900 1.00 94.38 91 ILE A C 1
ATOM 735 O O . ILE A 1 91 ? -2.189 -5.461 -12.042 1.00 94.38 91 ILE A O 1
ATOM 739 N N . LEU A 1 92 ? -3.302 -4.446 -10.375 1.00 96.56 92 LEU A N 1
ATOM 740 C CA . LEU A 1 92 ? -4.559 -4.355 -11.113 1.00 96.56 92 LEU A CA 1
ATOM 741 C C . LEU A 1 92 ? -4.400 -3.488 -12.368 1.00 96.56 92 LEU A C 1
ATOM 743 O O . LEU A 1 92 ? -4.684 -3.947 -13.470 1.00 96.56 92 LEU A O 1
ATOM 747 N N . SER A 1 93 ? -3.862 -2.279 -12.225 1.00 95.62 93 SER A N 1
ATOM 748 C CA . SER A 1 93 ? -3.668 -1.359 -13.349 1.00 95.62 93 SER A CA 1
ATOM 749 C C . SER A 1 93 ? -2.753 -1.961 -14.423 1.00 95.62 93 SER A C 1
ATOM 751 O O . SER A 1 93 ? -3.107 -2.023 -15.599 1.00 95.62 93 SER A O 1
ATOM 753 N N . GLY A 1 94 ? -1.597 -2.498 -14.027 1.00 95.38 94 GLY A N 1
ATOM 754 C CA . GLY A 1 94 ? -0.615 -3.020 -14.973 1.00 95.38 94 GLY A CA 1
ATOM 755 C C . GLY A 1 94 ? -0.957 -4.393 -15.537 1.00 95.38 94 GLY A C 1
ATOM 756 O O . GLY A 1 94 ? -0.904 -4.602 -16.746 1.00 95.38 94 GLY A O 1
ATOM 757 N N . ARG A 1 95 ? -1.276 -5.359 -14.671 1.00 93.38 95 ARG A N 1
ATOM 758 C CA . ARG A 1 95 ? -1.433 -6.765 -15.074 1.00 93.38 95 ARG A CA 1
ATOM 759 C C . ARG A 1 95 ? -2.853 -7.111 -15.491 1.00 93.38 95 ARG A C 1
ATOM 761 O O . ARG A 1 95 ? -3.008 -7.831 -16.472 1.00 93.38 95 ARG A O 1
ATOM 768 N N . ARG A 1 96 ? -3.869 -6.649 -14.753 1.00 95.38 96 ARG A N 1
ATOM 769 C CA . ARG A 1 96 ? -5.274 -6.923 -15.098 1.00 95.38 96 ARG A CA 1
ATOM 770 C C . ARG A 1 96 ? -5.723 -6.032 -16.255 1.00 95.38 96 ARG A C 1
ATOM 772 O O . ARG A 1 96 ? -6.292 -6.547 -17.211 1.00 95.38 96 ARG A O 1
ATOM 779 N N . ASP A 1 97 ? -5.429 -4.735 -16.179 1.00 97.19 97 ASP A N 1
ATOM 780 C CA . ASP A 1 97 ? -5.951 -3.750 -17.137 1.00 97.19 97 ASP A CA 1
ATOM 781 C C . ASP A 1 97 ? -4.979 -3.459 -18.295 1.00 97.19 97 ASP A C 1
ATOM 783 O O . ASP A 1 97 ? -5.369 -2.862 -19.297 1.00 97.19 97 ASP A O 1
ATOM 787 N N . GLY A 1 98 ? -3.718 -3.897 -18.196 1.00 95.88 98 GLY A N 1
ATOM 788 C CA . GLY A 1 98 ? -2.707 -3.685 -19.236 1.00 95.88 98 GLY A CA 1
ATOM 789 C C . GLY A 1 98 ? -2.203 -2.242 -19.331 1.00 95.88 98 GLY A C 1
ATOM 790 O O . GLY A 1 98 ? -1.596 -1.873 -20.337 1.00 95.88 98 GLY A O 1
ATOM 791 N N . PHE A 1 99 ? -2.457 -1.406 -18.321 1.00 95.19 99 PHE A N 1
ATOM 792 C CA . PHE A 1 99 ? -2.028 -0.014 -18.315 1.00 95.19 99 PHE A CA 1
ATOM 793 C C . PHE A 1 99 ? -0.547 0.110 -17.945 1.00 95.19 99 PHE A C 1
ATOM 795 O O . PHE A 1 99 ? -0.109 -0.304 -16.873 1.00 95.19 99 PHE A O 1
ATOM 802 N N . SER A 1 100 ? 0.234 0.753 -18.811 1.00 87.25 100 SER A N 1
ATOM 803 C CA . SER A 1 100 ? 1.640 1.067 -18.553 1.00 87.25 100 SER A CA 1
ATOM 804 C C . SER A 1 100 ? 1.895 2.559 -18.714 1.00 87.25 100 SER A C 1
ATOM 806 O O . SER A 1 100 ? 1.611 3.129 -19.769 1.00 87.25 100 SER A O 1
ATOM 808 N N . GLY A 1 101 ? 2.478 3.181 -17.691 1.00 83.19 101 GLY A N 1
ATOM 809 C CA . GLY A 1 101 ? 3.024 4.530 -17.811 1.00 83.19 101 GLY A CA 1
ATOM 810 C C . GLY A 1 101 ? 4.327 4.553 -18.614 1.00 83.19 101 GLY A C 1
ATOM 811 O O . GLY A 1 101 ? 5.003 3.534 -18.766 1.00 83.19 101 GLY A O 1
ATOM 812 N N . THR A 1 102 ? 4.706 5.736 -19.095 1.00 80.44 102 THR A N 1
ATOM 813 C CA . THR A 1 102 ? 6.036 5.970 -19.666 1.00 80.44 102 THR A CA 1
ATOM 814 C C . THR A 1 102 ? 7.005 6.296 -18.537 1.00 80.44 102 THR A C 1
ATOM 816 O O . THR A 1 102 ? 6.830 7.293 -17.837 1.00 80.44 102 THR A O 1
ATOM 819 N N . PHE A 1 103 ? 8.037 5.475 -18.367 1.00 82.56 103 PHE A N 1
ATOM 820 C CA . PHE A 1 103 ? 9.090 5.704 -17.381 1.00 82.56 103 PHE A CA 1
ATOM 821 C C . PHE A 1 103 ? 10.402 6.063 -18.080 1.00 82.56 103 PHE A C 1
ATOM 823 O O . PHE A 1 103 ? 10.620 5.696 -19.235 1.00 82.56 103 PHE A O 1
ATOM 830 N N . ALA A 1 104 ? 11.267 6.803 -17.383 1.00 83.94 104 ALA A N 1
ATOM 831 C CA . ALA A 1 104 ? 12.629 7.036 -17.852 1.00 83.94 104 ALA A CA 1
A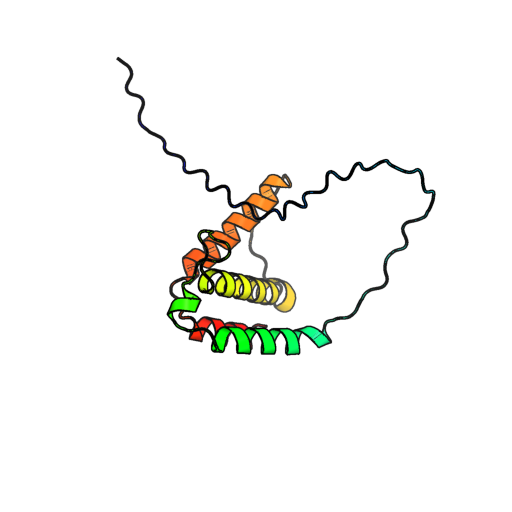TOM 832 C C . ALA A 1 104 ? 13.371 5.699 -18.019 1.00 83.94 104 ALA A C 1
ATOM 834 O O . ALA A 1 104 ? 13.038 4.716 -17.351 1.00 83.94 104 ALA A O 1
ATOM 835 N N . ALA A 1 105 ? 14.375 5.677 -18.899 1.00 88.31 105 ALA A N 1
ATOM 836 C CA . ALA A 1 105 ? 15.241 4.515 -19.043 1.00 88.31 105 ALA A CA 1
ATOM 837 C C . ALA A 1 105 ? 15.897 4.170 -17.696 1.00 88.31 105 ALA A C 1
ATOM 839 O O . ALA A 1 105 ? 16.253 5.053 -16.914 1.00 88.31 105 ALA A O 1
ATOM 840 N N . ILE A 1 106 ? 15.999 2.872 -17.425 1.00 92.75 106 ILE A N 1
ATOM 841 C CA . ILE A 1 106 ? 16.664 2.323 -16.248 1.00 92.75 106 ILE A CA 1
ATOM 842 C C . ILE A 1 106 ? 17.906 1.606 -16.769 1.00 92.75 106 ILE A C 1
ATOM 844 O O . ILE A 1 106 ? 17.796 0.521 -17.341 1.00 92.75 106 ILE A O 1
ATOM 848 N N . ASP A 1 107 ? 19.067 2.235 -16.596 1.00 94.69 107 ASP A N 1
ATOM 849 C CA . ASP A 1 107 ? 20.324 1.807 -17.225 1.00 94.69 107 ASP A CA 1
ATOM 850 C C . ASP A 1 107 ? 21.203 0.956 -16.292 1.00 94.69 107 ASP A C 1
ATOM 852 O O . ASP A 1 107 ? 22.169 0.328 -16.730 1.00 94.69 107 ASP A O 1
ATOM 856 N N . SER A 1 108 ? 20.860 0.901 -15.002 1.00 94.94 108 SER A N 1
ATOM 857 C CA . SER A 1 108 ? 21.589 0.144 -13.984 1.00 94.94 108 SER A CA 1
ATOM 858 C C . SER A 1 108 ? 20.670 -0.439 -12.907 1.00 94.94 108 SER A C 1
ATOM 860 O O . SER A 1 108 ? 19.495 -0.082 -12.774 1.00 94.94 108 SER A O 1
ATOM 862 N N . TRP A 1 109 ? 21.218 -1.358 -12.108 1.00 94.94 109 TRP A N 1
ATOM 863 C CA . TRP A 1 109 ? 20.529 -1.895 -10.935 1.00 94.94 109 TRP A CA 1
ATOM 864 C C . TRP A 1 109 ? 20.273 -0.803 -9.890 1.00 94.94 109 TRP A C 1
ATOM 866 O O . TRP A 1 109 ? 19.199 -0.737 -9.295 1.00 94.94 109 TRP A O 1
ATOM 876 N N . GLU A 1 110 ? 21.242 0.084 -9.697 1.00 95.44 110 GLU A N 1
AT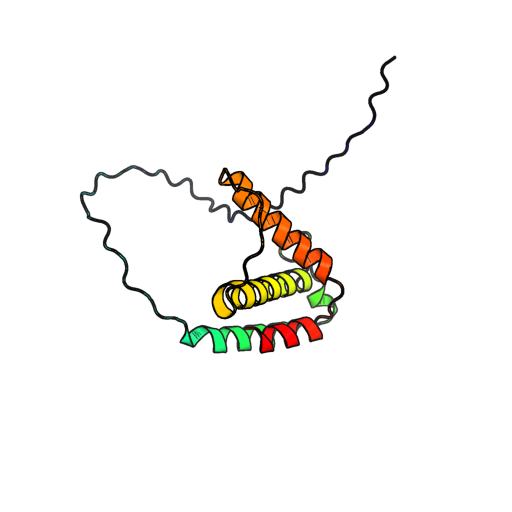OM 877 C CA . GLU A 1 110 ? 21.158 1.218 -8.787 1.00 95.44 110 GLU A CA 1
ATOM 878 C C . GLU A 1 110 ? 20.033 2.171 -9.206 1.00 95.44 110 GLU A C 1
ATOM 880 O O . GLU A 1 110 ? 19.242 2.597 -8.359 1.00 95.44 110 GLU A O 1
ATOM 885 N N . ASP A 1 111 ? 19.900 2.434 -10.509 1.00 94.38 111 ASP A N 1
ATOM 886 C CA . ASP A 1 111 ? 18.813 3.250 -11.053 1.00 94.38 111 ASP A CA 1
ATOM 887 C C . ASP A 1 111 ? 17.451 2.595 -10.833 1.00 94.38 111 ASP A C 1
ATOM 889 O O . ASP A 1 111 ? 16.499 3.288 -10.463 1.00 94.38 111 ASP A O 1
ATOM 893 N N . LEU A 1 112 ? 17.355 1.269 -10.993 1.00 94.75 112 LEU A N 1
ATOM 894 C CA . LEU A 1 112 ? 16.128 0.514 -10.733 1.00 94.75 112 LEU A CA 1
ATOM 895 C C . LEU A 1 112 ? 15.704 0.639 -9.269 1.00 94.75 112 LEU A C 1
ATOM 897 O O . LEU A 1 112 ? 14.562 0.995 -8.976 1.00 94.75 112 LEU A O 1
ATOM 901 N N . VAL A 1 113 ? 16.628 0.369 -8.344 1.00 95.56 113 VAL A N 1
ATOM 902 C CA . VAL A 1 113 ? 16.371 0.456 -6.901 1.00 95.56 113 VAL A CA 1
ATOM 903 C C . VAL A 1 113 ? 15.967 1.879 -6.521 1.00 95.56 113 VAL A C 1
ATOM 905 O O . VAL A 1 113 ? 14.983 2.082 -5.806 1.00 95.56 113 VAL A O 1
ATOM 908 N N . ALA A 1 114 ? 16.681 2.883 -7.033 1.00 93.25 114 ALA A N 1
ATOM 909 C CA . ALA A 1 114 ? 16.370 4.279 -6.769 1.00 93.25 114 ALA A CA 1
ATOM 910 C C . ALA A 1 114 ? 15.004 4.681 -7.349 1.00 93.25 114 ALA A C 1
ATOM 912 O O . ALA A 1 114 ? 14.251 5.406 -6.700 1.00 93.25 114 ALA A O 1
ATOM 913 N N . PHE A 1 115 ? 14.656 4.197 -8.542 1.00 93.44 115 PHE A N 1
ATOM 914 C CA . PHE A 1 115 ? 13.349 4.410 -9.153 1.00 93.44 115 PHE A CA 1
ATOM 915 C C . PHE A 1 115 ? 12.223 3.809 -8.303 1.00 93.44 115 PHE A C 1
ATOM 917 O O . PHE A 1 115 ? 11.273 4.524 -7.980 1.00 93.44 115 PHE A O 1
ATOM 924 N N . ILE A 1 116 ? 12.337 2.547 -7.881 1.00 92.62 116 ILE A N 1
ATOM 925 C CA . ILE A 1 116 ? 11.328 1.881 -7.039 1.00 92.62 116 ILE A CA 1
ATOM 926 C C . ILE A 1 116 ? 11.146 2.640 -5.719 1.00 92.62 116 ILE A C 1
ATOM 928 O O . ILE A 1 116 ? 10.029 3.017 -5.369 1.00 92.62 116 ILE A O 1
ATOM 932 N N . ASN A 1 117 ? 12.245 2.956 -5.028 1.00 92.00 117 ASN A N 1
ATOM 933 C CA . ASN A 1 117 ? 12.193 3.659 -3.745 1.00 92.00 117 ASN A CA 1
ATOM 934 C C . ASN A 1 117 ? 11.545 5.044 -3.860 1.00 92.00 117 ASN A C 1
ATOM 936 O O . ASN A 1 117 ? 10.757 5.429 -2.991 1.00 92.00 117 ASN A O 1
ATOM 940 N N . ARG A 1 118 ? 11.836 5.791 -4.936 1.00 93.75 118 ARG A N 1
ATOM 941 C CA . ARG A 1 118 ? 11.205 7.095 -5.190 1.00 93.75 118 ARG A CA 1
ATOM 942 C C . ARG A 1 118 ? 9.702 6.964 -5.416 1.00 93.75 118 ARG A C 1
ATOM 944 O O . ARG A 1 118 ? 8.952 7.735 -4.827 1.00 93.75 118 ARG A O 1
ATOM 951 N N . ASN A 1 119 ? 9.263 5.999 -6.224 1.00 93.19 119 ASN A N 1
ATOM 952 C CA . ASN A 1 119 ? 7.836 5.790 -6.487 1.00 93.19 119 ASN A CA 1
ATOM 953 C C . ASN A 1 119 ? 7.083 5.361 -5.223 1.00 93.19 119 ASN A C 1
ATOM 955 O O . ASN A 1 119 ? 6.051 5.951 -4.910 1.00 93.19 119 ASN A O 1
ATOM 959 N N . ASN A 1 120 ? 7.631 4.417 -4.452 1.00 93.38 120 ASN A N 1
ATOM 960 C CA . ASN A 1 120 ? 7.021 3.965 -3.198 1.00 93.38 120 ASN A CA 1
ATOM 961 C C . ASN A 1 120 ? 6.909 5.115 -2.189 1.00 93.38 120 ASN A C 1
ATOM 963 O O . ASN A 1 120 ? 5.856 5.324 -1.589 1.00 93.38 120 ASN A O 1
ATOM 967 N N . THR A 1 121 ? 7.972 5.913 -2.051 1.00 93.69 121 THR A N 1
ATOM 968 C CA . THR A 1 121 ? 7.977 7.087 -1.168 1.00 93.69 121 THR A CA 1
ATOM 969 C C . THR A 1 121 ? 6.942 8.120 -1.604 1.00 93.69 121 THR A C 1
ATOM 971 O O . THR A 1 121 ? 6.172 8.602 -0.774 1.00 93.69 121 THR A O 1
ATOM 974 N N . LEU A 1 122 ? 6.893 8.442 -2.900 1.00 95.75 122 LEU A N 1
ATOM 975 C CA . LEU A 1 122 ? 5.939 9.404 -3.447 1.00 95.75 122 LEU A CA 1
ATOM 976 C C . LEU A 1 122 ? 4.494 8.943 -3.230 1.00 95.75 122 LEU A C 1
ATOM 978 O O . LEU A 1 122 ? 3.666 9.742 -2.797 1.00 95.75 122 LEU A O 1
ATOM 982 N N . TRP A 1 123 ? 4.198 7.667 -3.493 1.00 96.38 123 TRP A N 1
ATOM 983 C CA . TRP A 1 123 ? 2.875 7.087 -3.276 1.00 96.38 123 TRP A CA 1
ATOM 984 C C . TRP A 1 123 ? 2.429 7.228 -1.821 1.00 96.38 123 TRP A C 1
ATOM 986 O O . TRP A 1 123 ? 1.371 7.802 -1.555 1.00 96.38 123 TRP A O 1
ATOM 996 N N . VAL A 1 124 ? 3.250 6.763 -0.875 1.00 96.69 124 VAL A N 1
ATOM 997 C CA . VAL A 1 124 ? 2.944 6.846 0.560 1.00 96.69 124 VAL A CA 1
ATOM 998 C C . VAL A 1 124 ? 2.716 8.305 0.961 1.00 96.69 124 VAL A C 1
ATOM 1000 O O . VAL A 1 124 ? 1.660 8.650 1.488 1.00 96.69 124 VAL A O 1
ATOM 1003 N N . GLN A 1 125 ? 3.638 9.208 0.616 1.00 96.25 125 GLN A N 1
ATOM 1004 C CA . GLN A 1 125 ? 3.519 10.628 0.959 1.00 96.25 125 GLN A CA 1
ATOM 1005 C C . GLN A 1 125 ? 2.249 11.275 0.391 1.00 96.25 125 GLN A C 1
ATOM 1007 O O . GLN A 1 125 ? 1.523 11.947 1.127 1.00 96.25 125 GLN A O 1
ATOM 1012 N N . ALA A 1 126 ? 1.949 11.056 -0.892 1.00 97.56 126 ALA A N 1
ATOM 1013 C CA . ALA A 1 126 ? 0.786 11.639 -1.560 1.00 97.56 126 ALA A CA 1
ATOM 1014 C C . ALA A 1 126 ? -0.547 11.111 -1.005 1.00 97.56 126 ALA A C 1
ATOM 1016 O O . ALA A 1 126 ? -1.580 11.790 -1.072 1.00 97.56 126 ALA A O 1
ATOM 1017 N N . THR A 1 127 ? -0.535 9.902 -0.445 1.00 97.75 127 THR A N 1
ATOM 1018 C CA . THR A 1 127 ? -1.737 9.211 0.021 1.00 97.75 127 THR A CA 1
ATOM 1019 C C . THR A 1 127 ? -1.951 9.259 1.535 1.00 97.75 127 THR A C 1
ATOM 1021 O O . THR A 1 127 ? -3.021 8.867 2.006 1.00 97.75 127 THR A O 1
ATOM 1024 N N . ARG A 1 128 ? -1.038 9.855 2.315 1.00 96.12 128 ARG A N 1
ATOM 1025 C CA . ARG A 1 128 ? -1.146 10.044 3.783 1.00 96.12 128 ARG A CA 1
ATOM 1026 C C . ARG A 1 128 ? -2.469 10.628 4.288 1.00 96.12 128 ARG A C 1
ATOM 1028 O O . ARG A 1 128 ? -2.872 10.330 5.412 1.00 96.12 128 ARG A O 1
ATOM 1035 N N . ARG A 1 129 ? -3.171 11.410 3.464 1.00 96.88 129 ARG A N 1
ATOM 1036 C CA . ARG A 1 129 ? -4.504 11.971 3.765 1.00 96.88 129 ARG A CA 1
ATOM 1037 C C . ARG A 1 129 ? -5.626 10.932 3.890 1.00 96.88 129 ARG A C 1
ATOM 1039 O O . ARG A 1 129 ? -6.684 11.262 4.413 1.00 96.88 129 ARG A O 1
ATOM 1046 N N . MET A 1 130 ? -5.437 9.704 3.403 1.00 98.00 130 MET A N 1
ATOM 1047 C CA . MET A 1 130 ? -6.440 8.642 3.539 1.00 98.00 130 MET A CA 1
ATOM 1048 C C . MET A 1 130 ? -6.577 8.218 5.003 1.00 98.00 130 MET A C 1
ATOM 1050 O O . MET A 1 130 ? -5.577 8.131 5.713 1.00 98.00 130 MET A O 1
ATOM 1054 N N . SER A 1 131 ? -7.795 7.961 5.478 1.00 97.88 131 SER A N 1
ATOM 1055 C CA . SER A 1 131 ? -8.013 7.433 6.831 1.00 97.88 131 SER A CA 1
ATOM 1056 C C . SER A 1 131 ? -7.678 5.934 6.896 1.00 97.88 131 SER A C 1
ATOM 1058 O O . SER A 1 131 ? -7.785 5.255 5.872 1.00 97.88 131 SER A O 1
ATOM 1060 N N . PRO A 1 132 ? -7.317 5.388 8.074 1.00 98.19 132 PRO A N 1
ATOM 1061 C CA . PRO A 1 132 ? -7.127 3.945 8.251 1.00 98.19 132 PRO A CA 1
ATOM 1062 C C . PRO A 1 132 ? -8.306 3.106 7.747 1.00 98.19 132 PRO A C 1
ATOM 1064 O O . PRO A 1 132 ? -8.118 2.143 7.011 1.00 98.19 132 PRO A O 1
ATOM 1067 N N . LYS A 1 133 ? -9.536 3.542 8.049 1.00 97.69 133 LYS A N 1
ATOM 1068 C CA . LYS A 1 133 ? -10.758 2.880 7.579 1.00 97.69 133 LYS A CA 1
ATOM 1069 C C . LYS A 1 133 ? -10.831 2.803 6.052 1.00 97.69 133 LYS A C 1
ATOM 1071 O O . LYS A 1 133 ? -11.067 1.729 5.516 1.00 97.69 133 LYS A O 1
ATOM 1076 N N . LEU A 1 134 ? -10.567 3.916 5.360 1.00 98.12 134 LEU A N 1
ATOM 1077 C CA . LEU A 1 134 ? -10.575 3.940 3.896 1.00 98.12 134 LEU A CA 1
ATOM 1078 C C . LEU A 1 134 ? -9.494 3.022 3.308 1.00 98.12 134 LEU A C 1
ATOM 1080 O O . LEU A 1 134 ? -9.743 2.363 2.306 1.00 98.12 134 LEU A O 1
ATOM 1084 N N . ILE A 1 135 ? -8.310 2.958 3.923 1.00 98.31 135 ILE A N 1
ATOM 1085 C CA . ILE A 1 135 ? -7.231 2.063 3.476 1.00 98.31 135 ILE A CA 1
ATOM 1086 C C . ILE A 1 135 ? -7.681 0.599 3.567 1.00 98.31 135 ILE A C 1
ATOM 1088 O O . ILE A 1 135 ? -7.529 -0.135 2.595 1.00 98.31 135 ILE A O 1
ATOM 1092 N N . CYS A 1 136 ? -8.286 0.189 4.687 1.00 98.19 136 CYS A N 1
ATOM 1093 C CA . CYS A 1 136 ? -8.828 -1.163 4.849 1.00 98.19 136 CYS A CA 1
ATOM 1094 C C . CYS A 1 136 ? -9.945 -1.471 3.844 1.00 98.19 136 CYS A C 1
ATOM 1096 O O . CYS A 1 136 ? -9.972 -2.562 3.275 1.00 98.19 136 CYS A O 1
ATOM 1098 N N . ASP A 1 137 ? -10.853 -0.519 3.610 1.00 98.25 137 ASP A N 1
ATOM 1099 C CA . ASP A 1 137 ? -11.935 -0.682 2.637 1.00 98.25 137 ASP A CA 1
ATOM 1100 C C . ASP A 1 137 ? -11.373 -0.862 1.221 1.00 98.25 137 ASP A C 1
ATOM 1102 O O . ASP A 1 137 ? -11.815 -1.744 0.490 1.00 98.25 137 ASP A O 1
ATOM 1106 N N . LEU A 1 138 ? -10.363 -0.080 0.836 1.00 98.12 138 LEU A N 1
ATOM 1107 C CA . LEU A 1 138 ? -9.726 -0.211 -0.473 1.00 98.12 138 LEU A CA 1
ATOM 1108 C C . LEU A 1 138 ? -8.979 -1.541 -0.606 1.00 98.12 138 LEU A C 1
ATOM 1110 O O . LEU A 1 138 ? -9.239 -2.255 -1.567 1.00 98.12 138 LEU A O 1
ATOM 1114 N N . LEU A 1 139 ? -8.161 -1.925 0.381 1.00 97.94 139 LEU A N 1
ATOM 1115 C CA . LEU A 1 139 ? -7.461 -3.217 0.394 1.00 97.94 139 LEU A CA 1
ATOM 1116 C C . LEU A 1 139 ? -8.425 -4.399 0.235 1.00 97.94 139 LEU A C 1
ATOM 1118 O O . LEU A 1 139 ? -8.153 -5.312 -0.535 1.00 97.94 139 LEU A O 1
ATOM 1122 N N . ARG A 1 140 ? -9.580 -4.359 0.909 1.00 97.69 140 ARG A N 1
ATOM 1123 C CA . ARG A 1 140 ? -10.620 -5.392 0.789 1.00 97.69 140 ARG A CA 1
ATOM 1124 C C . ARG A 1 140 ? -11.181 -5.529 -0.626 1.00 97.69 140 ARG A C 1
ATOM 1126 O O . ARG A 1 140 ? -11.632 -6.609 -0.986 1.00 97.69 140 ARG A O 1
ATOM 1133 N N . ASN A 1 141 ? -11.231 -4.436 -1.382 1.00 96.81 141 ASN A N 1
ATOM 1134 C CA . ASN A 1 141 ? -11.823 -4.411 -2.718 1.00 96.81 141 ASN A CA 1
ATOM 1135 C C . ASN A 1 141 ? -10.788 -4.584 -3.837 1.00 96.81 141 ASN A C 1
ATOM 1137 O O . ASN A 1 141 ? -11.174 -4.913 -4.958 1.00 96.81 141 ASN A O 1
ATOM 1141 N N . THR A 1 142 ? -9.508 -4.314 -3.570 1.00 95.88 142 THR A N 1
ATOM 1142 C CA . THR A 1 142 ? -8.437 -4.420 -4.569 1.00 95.88 142 THR A CA 1
ATOM 1143 C C . THR A 1 142 ? -7.619 -5.703 -4.468 1.00 95.88 142 THR A C 1
ATOM 1145 O O . THR A 1 142 ? -7.069 -6.101 -5.490 1.00 95.88 142 THR A O 1
ATOM 1148 N N . GLY A 1 143 ? -7.506 -6.297 -3.274 1.00 86.88 143 GLY A N 1
ATOM 1149 C CA . GLY A 1 143 ? -6.739 -7.527 -3.031 1.00 86.88 143 GLY A CA 1
ATOM 1150 C C . GLY A 1 143 ? -7.502 -8.822 -3.288 1.00 86.88 143 GLY A C 1
ATOM 1151 O O . GLY A 1 143 ? -8.730 -8.770 -3.534 1.00 86.88 143 GLY A O 1
#

Foldseek 3Di:
DDDDDDDPDPPPPPPPPPPPVDPPPPPVPPDPDPPDDDDDDDCVVVVVVVLVVVLVVLVPDDPVQQQDDDPPDPDGVVLVLQLVLVVLVCCCCCPVVVDDDDDDDQPDPVSVVVVVVVVSVCSSVVCVPDDSVRSSVSSVVRD